Protein AF-A0A7W1LAB9-F1 (afdb_monomer_lite)

Sequence (83 aa):
MNTVSIDLPETVFAALGKTPKDLGREILIAAVVKWFELGKISQGKAAEILELSRAEFLEVLSLYRVSAWQYTKEELDEELSFE

Radius of gyration: 16.35 Å; chains: 1; bounding box: 47×25×39 Å

pLDDT: mean 91.99, std 7.91, range [52.22, 98.31]

Foldseek 3Di:
DDDDDDDDDPVVCVVVVDDPVRVVLVVLLVVLLVCCLVVVDPLVVSCVSNVHDSVVSVVSCVVVVGDNDNDDPVNVVVVVVVD

Secondary structure (DSSP, 8-state):
---------HHHHHHHT--HHHHHHHHHHHHHHHHHHTTSS-HHHHHHHTT--HHHHHHHHHHTT--SS---HHHHHHHHTT-

Structure (mmCIF, N/CA/C/O backbone):
data_AF-A0A7W1LAB9-F1
#
_entry.id   AF-A0A7W1LAB9-F1
#
loop_
_atom_site.group_PDB
_atom_site.id
_atom_site.type_symbol
_atom_site.label_atom_id
_atom_site.label_alt_id
_atom_site.label_comp_id
_atom_site.label_asym_id
_atom_site.label_entity_id
_atom_site.label_seq_id
_atom_site.pdbx_PDB_ins_code
_atom_site.Cartn_x
_atom_site.Cartn_y
_atom_site.Cartn_z
_atom_site.occupancy
_atom_site.B_iso_or_equiv
_atom_site.auth_seq_id
_atom_site.auth_comp_id
_atom_site.auth_asym_id
_atom_site.auth_atom_id
_atom_site.pdbx_PDB_model_num
ATOM 1 N N . MET A 1 1 ? 16.048 -7.224 7.973 1.00 75.38 1 MET A N 1
ATOM 2 C CA . MET A 1 1 ? 15.279 -6.956 6.742 1.00 75.38 1 MET A CA 1
ATOM 3 C C . MET A 1 1 ? 15.234 -8.263 5.977 1.00 75.38 1 MET A C 1
ATOM 5 O O . MET A 1 1 ? 16.290 -8.863 5.817 1.00 75.38 1 MET A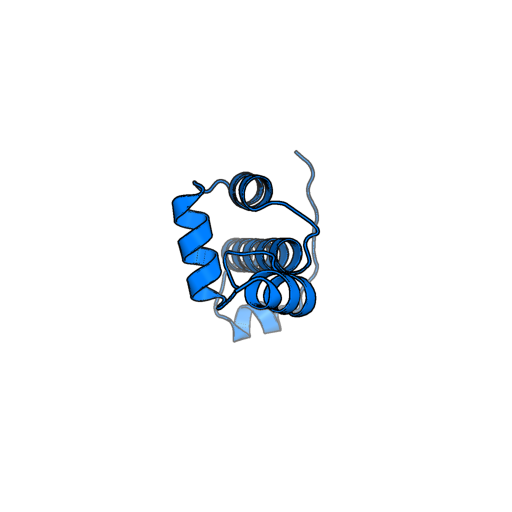 O 1
ATOM 9 N N . ASN A 1 2 ? 14.048 -8.738 5.608 1.00 91.19 2 ASN A N 1
ATOM 10 C CA . ASN A 1 2 ? 13.885 -10.011 4.904 1.00 91.19 2 ASN A CA 1
ATOM 11 C C . ASN A 1 2 ? 13.411 -9.717 3.481 1.00 91.19 2 ASN A C 1
ATOM 13 O O . ASN A 1 2 ? 12.589 -8.821 3.295 1.00 91.19 2 ASN A O 1
ATOM 17 N N . THR A 1 3 ? 13.913 -10.470 2.504 1.00 91.38 3 THR A N 1
ATOM 18 C CA . THR A 1 3 ? 13.582 -10.276 1.087 1.00 91.38 3 THR A CA 1
ATOM 19 C C . THR A 1 3 ? 12.717 -11.426 0.593 1.00 91.38 3 THR A C 1
ATOM 21 O O . THR A 1 3 ? 13.047 -12.590 0.812 1.00 91.38 3 THR A O 1
ATOM 24 N N . VAL A 1 4 ? 11.626 -11.087 -0.093 1.00 92.69 4 VAL A N 1
ATOM 25 C CA . VAL A 1 4 ? 10.793 -12.026 -0.851 1.00 92.69 4 VAL A CA 1
ATOM 26 C C . VAL A 1 4 ? 10.958 -11.689 -2.331 1.00 92.69 4 VAL A C 1
ATOM 28 O O . VAL A 1 4 ? 10.747 -10.541 -2.717 1.00 92.69 4 VAL A O 1
ATOM 31 N N . SER A 1 5 ? 11.338 -12.677 -3.141 1.00 93.19 5 SER A N 1
ATOM 32 C CA . SER A 1 5 ? 11.494 -12.536 -4.594 1.00 93.19 5 SER A CA 1
ATOM 33 C C . SER A 1 5 ? 10.345 -13.232 -5.317 1.00 93.19 5 SER A C 1
ATOM 35 O O . SER A 1 5 ? 9.915 -14.306 -4.902 1.00 93.19 5 SER A O 1
ATOM 37 N N . ILE A 1 6 ? 9.853 -12.616 -6.391 1.00 90.88 6 ILE A N 1
ATOM 38 C CA . ILE A 1 6 ? 8.772 -13.142 -7.228 1.00 90.88 6 ILE A CA 1
ATOM 39 C C . ILE A 1 6 ? 9.257 -13.113 -8.674 1.00 90.88 6 ILE A C 1
ATOM 41 O O . ILE A 1 6 ? 9.643 -12.053 -9.168 1.00 90.88 6 ILE A O 1
ATOM 45 N N . ASP A 1 7 ? 9.198 -14.259 -9.347 1.00 93.44 7 ASP A N 1
ATOM 46 C CA . ASP A 1 7 ? 9.484 -14.349 -10.775 1.00 93.44 7 ASP A CA 1
ATOM 47 C C . ASP A 1 7 ? 8.228 -13.994 -11.573 1.00 93.44 7 ASP A C 1
ATOM 49 O O . ASP A 1 7 ? 7.155 -14.568 -11.374 1.00 93.44 7 ASP A O 1
ATOM 53 N N . LEU A 1 8 ? 8.360 -13.030 -12.483 1.00 92.38 8 LEU A N 1
ATOM 54 C CA . LEU A 1 8 ? 7.291 -12.588 -13.372 1.00 92.38 8 LEU A CA 1
ATOM 55 C C . LEU A 1 8 ? 7.740 -12.726 -14.830 1.00 92.38 8 LEU A C 1
ATOM 57 O O . LEU A 1 8 ? 8.909 -12.470 -15.128 1.00 92.38 8 LEU A O 1
ATOM 61 N N . PRO A 1 9 ? 6.833 -13.077 -15.759 1.00 94.00 9 PRO A N 1
ATOM 62 C CA . PRO A 1 9 ? 7.149 -13.082 -17.182 1.00 94.00 9 PRO A CA 1
ATOM 63 C C . PRO A 1 9 ? 7.617 -11.702 -17.662 1.00 94.00 9 PRO A C 1
ATOM 65 O O . PRO A 1 9 ? 7.011 -10.689 -17.306 1.00 94.00 9 PRO A O 1
ATOM 68 N N . GLU A 1 10 ? 8.622 -11.652 -18.547 1.00 88.88 10 GLU A N 1
ATOM 69 C CA . GLU A 1 10 ? 9.089 -10.387 -19.148 1.00 88.88 10 GLU A CA 1
ATOM 70 C C . GLU A 1 10 ? 7.952 -9.592 -19.809 1.00 88.88 10 GLU A C 1
ATOM 72 O O . GLU A 1 10 ? 7.924 -8.360 -19.774 1.00 88.88 10 GLU A O 1
ATOM 77 N N . THR A 1 11 ? 6.959 -10.302 -20.349 1.00 93.50 11 THR A N 1
ATOM 78 C CA . THR A 1 11 ? 5.775 -9.718 -20.982 1.00 93.50 11 THR A CA 1
ATOM 79 C C . THR A 1 11 ? 4.974 -8.818 -20.043 1.00 93.50 11 THR A C 1
ATOM 81 O O . THR A 1 11 ? 4.313 -7.903 -20.521 1.00 93.50 11 THR A O 1
ATOM 84 N N . VAL A 1 12 ? 5.031 -9.032 -18.724 1.00 93.50 12 VAL A N 1
ATOM 85 C CA . VAL A 1 12 ? 4.355 -8.169 -17.742 1.00 93.50 12 VAL A CA 1
ATOM 86 C C . VAL A 1 12 ? 5.008 -6.788 -17.702 1.00 93.50 12 VAL A C 1
ATOM 88 O O . VAL A 1 12 ? 4.310 -5.777 -17.751 1.00 93.50 12 VAL A O 1
ATOM 91 N N . PHE A 1 13 ? 6.341 -6.729 -17.681 1.00 89.94 13 PHE A N 1
ATOM 92 C CA . PHE A 1 13 ? 7.079 -5.463 -17.692 1.00 89.94 13 PHE A CA 1
ATOM 93 C C . PHE A 1 13 ? 6.875 -4.715 -19.009 1.00 89.94 13 PHE A C 1
ATOM 95 O O . PHE A 1 13 ? 6.673 -3.503 -18.997 1.00 89.94 13 PHE A O 1
ATOM 102 N N . ALA A 1 14 ? 6.848 -5.442 -20.132 1.00 90.12 14 ALA A N 1
ATOM 103 C CA . ALA A 1 14 ? 6.551 -4.869 -21.441 1.00 90.12 14 ALA A CA 1
ATOM 104 C C . ALA A 1 14 ? 5.119 -4.312 -21.522 1.00 90.12 14 ALA A C 1
ATOM 106 O O . ALA A 1 14 ? 4.921 -3.209 -22.023 1.00 90.12 14 ALA A O 1
ATOM 107 N N . ALA A 1 15 ? 4.128 -5.045 -21.002 1.00 94.00 15 ALA A N 1
ATOM 108 C CA . ALA A 1 15 ? 2.727 -4.629 -21.026 1.00 94.00 15 ALA A CA 1
ATOM 109 C C . ALA A 1 15 ? 2.445 -3.421 -20.120 1.00 94.00 15 ALA A C 1
ATOM 111 O O . ALA A 1 15 ? 1.626 -2.574 -20.468 1.00 94.00 15 ALA A O 1
ATOM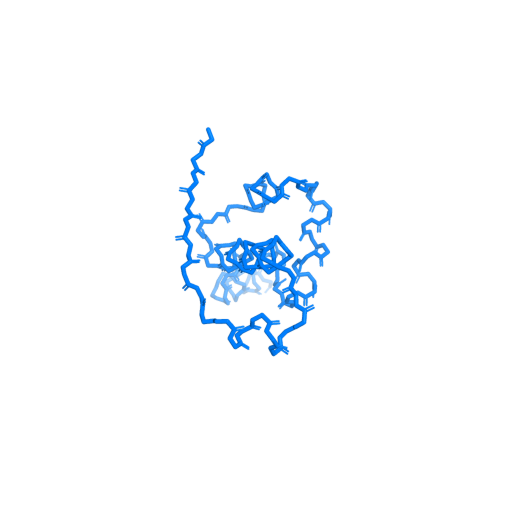 112 N N . LEU A 1 16 ? 3.109 -3.339 -18.964 1.00 93.94 16 LEU A N 1
ATOM 113 C CA . LEU A 1 16 ? 2.895 -2.268 -17.988 1.00 93.94 16 LEU A CA 1
ATOM 114 C C . LEU A 1 16 ? 3.843 -1.076 -18.174 1.00 93.94 16 LEU A C 1
ATOM 116 O O . LEU A 1 16 ? 3.597 -0.018 -17.600 1.00 93.94 16 LEU A O 1
ATOM 120 N N . GLY A 1 17 ? 4.922 -1.231 -18.947 1.00 93.50 17 GLY A N 1
ATOM 121 C CA . GLY A 1 17 ? 5.926 -0.186 -19.156 1.00 93.50 17 GLY A CA 1
ATOM 122 C C . GLY A 1 17 ? 6.648 0.225 -17.868 1.00 93.50 17 GLY A C 1
ATOM 123 O O . GLY A 1 17 ? 7.021 1.387 -17.723 1.00 93.50 17 GLY A O 1
ATOM 124 N N . LYS A 1 18 ? 6.807 -0.701 -16.912 1.00 92.00 18 LYS A N 1
ATOM 125 C CA . LYS A 1 18 ? 7.374 -0.431 -15.580 1.00 92.00 18 LYS A CA 1
ATOM 126 C C . LYS A 1 18 ? 8.701 -1.140 -15.367 1.00 92.00 18 LYS A C 1
ATOM 128 O O . LYS A 1 18 ? 8.909 -2.256 -15.838 1.00 92.00 18 LYS A O 1
ATOM 133 N N . THR A 1 19 ? 9.585 -0.506 -14.600 1.00 92.94 19 THR A N 1
ATOM 134 C CA . THR A 1 19 ? 10.814 -1.158 -14.138 1.00 92.94 19 THR A CA 1
ATOM 135 C C . THR A 1 19 ? 10.496 -2.204 -13.059 1.00 92.94 19 THR A C 1
ATOM 137 O O . THR A 1 19 ? 9.457 -2.105 -12.397 1.00 92.94 19 THR A O 1
ATOM 140 N N . PRO A 1 20 ? 11.394 -3.175 -12.799 1.00 91.44 20 PRO A N 1
ATOM 141 C CA . PRO A 1 20 ? 11.226 -4.121 -11.695 1.00 91.44 20 PRO A CA 1
ATOM 142 C C . PRO A 1 20 ? 10.999 -3.463 -10.333 1.00 91.44 20 PRO A C 1
ATOM 144 O O . PRO A 1 20 ? 10.204 -3.954 -9.533 1.00 91.44 20 PRO A O 1
ATOM 147 N N . LYS A 1 21 ? 11.650 -2.322 -10.082 1.00 92.25 21 LYS A N 1
ATOM 148 C CA . LYS A 1 21 ? 11.489 -1.568 -8.838 1.00 92.25 21 LYS A CA 1
ATOM 149 C C . LYS A 1 21 ? 10.088 -0.964 -8.724 1.00 92.25 21 LYS A C 1
ATOM 151 O O . LYS A 1 21 ? 9.458 -1.098 -7.676 1.00 92.25 21 LYS A O 1
ATOM 156 N N . ASP A 1 22 ? 9.603 -0.330 -9.790 1.00 93.94 22 ASP A N 1
ATOM 157 C CA . ASP A 1 22 ? 8.291 0.326 -9.791 1.00 93.94 22 ASP A CA 1
ATOM 158 C C . ASP A 1 22 ? 7.165 -0.701 -9.672 1.00 93.94 22 ASP A C 1
ATOM 160 O O . ASP A 1 22 ? 6.251 -0.530 -8.864 1.00 93.94 22 ASP A O 1
ATOM 164 N N . LEU A 1 23 ? 7.269 -1.806 -10.420 1.00 94.38 23 LEU A N 1
ATOM 165 C CA . LEU A 1 23 ? 6.291 -2.886 -10.358 1.00 94.38 23 LEU A CA 1
ATOM 166 C C . LEU A 1 23 ? 6.306 -3.579 -8.990 1.00 94.38 23 LEU A C 1
ATOM 168 O O . LEU A 1 23 ? 5.250 -3.829 -8.419 1.00 94.38 23 LEU A O 1
ATOM 172 N N . GLY A 1 24 ? 7.488 -3.840 -8.424 1.00 95.00 24 GLY A N 1
ATOM 173 C CA . GLY A 1 24 ? 7.609 -4.418 -7.085 1.00 95.00 24 GLY A CA 1
ATOM 174 C C . GLY A 1 24 ? 6.966 -3.537 -6.010 1.00 95.00 24 GLY A C 1
ATOM 175 O O . GLY A 1 24 ? 6.258 -4.041 -5.136 1.00 95.00 24 GLY A O 1
ATOM 176 N N . ARG A 1 25 ? 7.145 -2.213 -6.101 1.00 95.56 25 ARG A N 1
ATOM 177 C CA . ARG A 1 25 ? 6.496 -1.262 -5.189 1.00 95.56 25 ARG A CA 1
ATOM 178 C C . ARG A 1 25 ? 4.975 -1.265 -5.346 1.00 95.56 25 ARG A C 1
ATOM 180 O O . ARG A 1 25 ? 4.273 -1.267 -4.340 1.00 95.56 25 ARG A O 1
ATOM 187 N N . GLU A 1 26 ? 4.468 -1.288 -6.573 1.00 95.69 26 GLU A N 1
ATOM 188 C CA . GLU A 1 26 ? 3.029 -1.349 -6.847 1.00 95.69 26 GLU A CA 1
ATOM 189 C C . GLU A 1 26 ? 2.392 -2.648 -6.339 1.00 95.69 26 GLU A C 1
ATOM 191 O O . GLU A 1 26 ? 1.355 -2.601 -5.680 1.00 95.69 26 GLU A O 1
ATOM 196 N N . ILE A 1 27 ? 3.045 -3.793 -6.563 1.00 95.88 27 ILE A N 1
ATOM 197 C CA . ILE A 1 27 ? 2.605 -5.095 -6.042 1.00 95.88 27 ILE A CA 1
ATOM 198 C C . ILE A 1 27 ? 2.539 -5.067 -4.514 1.00 95.88 27 ILE A C 1
ATOM 200 O O . ILE A 1 27 ? 1.557 -5.532 -3.934 1.00 95.88 27 ILE A O 1
ATOM 204 N N . LEU A 1 28 ? 3.554 -4.502 -3.851 1.00 97.00 28 LEU A N 1
ATOM 205 C CA . LEU A 1 28 ? 3.560 -4.376 -2.395 1.00 97.00 28 LEU A CA 1
ATOM 206 C C . LEU A 1 28 ? 2.387 -3.521 -1.899 1.00 97.00 28 LEU A C 1
ATOM 208 O O . LEU A 1 28 ? 1.709 -3.918 -0.954 1.00 97.00 28 LEU A O 1
ATOM 212 N N . ILE A 1 29 ? 2.117 -2.381 -2.544 1.00 98.25 29 ILE A N 1
ATOM 213 C CA . ILE A 1 29 ? 0.976 -1.522 -2.196 1.00 98.25 29 ILE A CA 1
ATOM 214 C C . ILE A 1 29 ? -0.335 -2.299 -2.346 1.00 98.25 29 ILE A C 1
ATOM 216 O O . ILE A 1 29 ? -1.119 -2.343 -1.400 1.00 98.25 29 ILE A O 1
ATOM 220 N N . ALA A 1 30 ? -0.546 -2.966 -3.482 1.00 97.88 30 ALA A N 1
ATOM 221 C CA . ALA A 1 30 ? -1.756 -3.746 -3.729 1.00 97.88 30 ALA A CA 1
ATOM 222 C C . ALA A 1 30 ? -1.951 -4.865 -2.688 1.00 97.88 30 ALA A C 1
ATOM 224 O O . ALA A 1 30 ? -3.056 -5.059 -2.178 1.00 97.88 30 ALA A O 1
ATOM 225 N N . ALA A 1 31 ? -0.876 -5.571 -2.321 1.00 98.06 31 ALA A N 1
ATOM 226 C CA . ALA A 1 31 ? -0.917 -6.613 -1.299 1.00 98.06 31 ALA A CA 1
ATOM 227 C C . ALA A 1 31 ? -1.274 -6.048 0.085 1.00 98.06 31 ALA A C 1
ATOM 229 O O . ALA A 1 31 ? -2.159 -6.581 0.754 1.00 98.06 31 ALA A O 1
ATOM 230 N N . VAL A 1 32 ? -0.640 -4.945 0.493 1.00 98.31 32 VAL A N 1
ATOM 231 C CA . VAL A 1 32 ? -0.898 -4.289 1.784 1.00 98.31 32 VAL A CA 1
ATOM 232 C C . VAL A 1 32 ? -2.329 -3.768 1.870 1.00 98.31 32 VAL A C 1
ATOM 234 O O . VAL A 1 32 ? -2.997 -4.003 2.877 1.00 98.31 32 VAL A O 1
ATOM 237 N N . VAL A 1 33 ? -2.828 -3.126 0.810 1.00 98.25 33 VAL A N 1
ATOM 238 C CA . VAL A 1 33 ? -4.228 -2.690 0.726 1.00 98.25 33 VAL A CA 1
ATOM 239 C C . VAL A 1 33 ? -5.161 -3.884 0.892 1.00 98.25 33 VAL A C 1
ATOM 241 O O . VAL A 1 33 ? -6.089 -3.820 1.696 1.00 98.25 33 VAL A O 1
ATOM 244 N N . LYS A 1 34 ? -4.888 -5.004 0.211 1.00 97.88 34 LYS A N 1
ATOM 245 C CA . LYS A 1 34 ? -5.738 -6.192 0.317 1.00 97.88 34 LYS A CA 1
ATOM 246 C C . LYS A 1 34 ? -5.695 -6.821 1.707 1.00 97.88 34 LYS A C 1
ATOM 248 O O . LYS A 1 34 ? -6.714 -7.281 2.208 1.00 97.88 34 LYS A O 1
ATOM 253 N N . TRP A 1 35 ? -4.535 -6.852 2.356 1.00 97.81 35 TRP A N 1
ATOM 254 C CA . TRP A 1 35 ? -4.427 -7.358 3.724 1.00 97.81 35 TRP A CA 1
ATOM 255 C C . TRP A 1 35 ? -5.165 -6.476 4.725 1.00 97.81 35 TRP A C 1
ATOM 257 O O . TRP A 1 35 ? -5.783 -7.012 5.643 1.00 97.81 35 TRP A O 1
ATOM 267 N N . PHE A 1 36 ? -5.122 -5.156 4.542 1.00 97.19 36 PHE A N 1
ATOM 268 C CA . PHE A 1 36 ? -5.924 -4.231 5.329 1.00 97.19 36 PHE A CA 1
ATOM 269 C C . PHE A 1 36 ? -7.420 -4.466 5.086 1.00 97.19 36 PHE A C 1
ATOM 271 O O . PHE A 1 36 ? -8.153 -4.692 6.038 1.00 97.19 36 PHE A O 1
ATOM 278 N N . GLU A 1 37 ? -7.873 -4.514 3.833 1.00 95.50 37 GLU A N 1
ATOM 279 C CA . GLU A 1 37 ? -9.283 -4.766 3.496 1.00 95.50 37 GLU A CA 1
ATOM 280 C C . GLU A 1 37 ? -9.803 -6.080 4.109 1.00 95.50 37 GLU A C 1
ATOM 282 O O . GLU A 1 37 ? -10.925 -6.147 4.593 1.00 95.50 37 GLU A O 1
ATOM 287 N N . LEU A 1 38 ? -8.965 -7.120 4.148 1.00 94.56 38 LEU A N 1
ATOM 288 C CA . LEU A 1 38 ? -9.294 -8.422 4.737 1.00 94.56 38 LEU A CA 1
ATOM 289 C C . LEU A 1 38 ? -9.161 -8.478 6.272 1.00 94.56 38 LEU A C 1
ATOM 291 O O . LEU A 1 38 ? -9.203 -9.571 6.836 1.00 94.56 38 LEU A O 1
ATOM 295 N N . GLY A 1 39 ? -8.900 -7.358 6.951 1.00 93.75 39 GLY A N 1
ATOM 296 C CA . GLY A 1 39 ? -8.723 -7.327 8.408 1.00 93.75 39 GLY A CA 1
ATOM 297 C C . GLY A 1 39 ? -7.446 -8.009 8.919 1.00 93.75 39 GLY A C 1
ATOM 298 O O . GLY A 1 39 ? -7.276 -8.183 10.122 1.00 93.75 39 GLY A O 1
ATOM 299 N N . LYS A 1 40 ? -6.522 -8.414 8.035 1.00 96.62 40 LYS A N 1
ATOM 300 C CA . LYS A 1 40 ? -5.295 -9.145 8.413 1.00 96.62 40 LYS A CA 1
ATOM 301 C C . LYS A 1 40 ? -4.249 -8.248 9.064 1.00 96.62 40 LYS A C 1
ATOM 303 O O . LYS A 1 40 ? -3.409 -8.734 9.818 1.00 96.62 40 LYS A O 1
ATOM 308 N N . ILE A 1 41 ? -4.272 -6.961 8.736 1.00 96.50 41 ILE A N 1
ATOM 309 C CA . ILE A 1 41 ? -3.404 -5.943 9.324 1.00 96.50 41 ILE A CA 1
ATOM 310 C C . ILE A 1 41 ? -4.218 -4.692 9.644 1.00 96.50 41 ILE A C 1
ATOM 312 O O . ILE A 1 41 ? -5.201 -4.380 8.972 1.00 96.50 41 ILE A O 1
ATOM 316 N N . SER A 1 42 ? -3.786 -3.956 10.666 1.00 95.75 42 SER A N 1
ATOM 317 C CA . SER A 1 42 ? -4.364 -2.656 11.002 1.00 95.75 42 SER A CA 1
ATOM 318 C C . SER A 1 42 ? -3.883 -1.567 10.041 1.00 95.75 42 SER A C 1
ATOM 320 O O . SER A 1 42 ? -2.820 -1.688 9.427 1.00 95.75 42 SER A O 1
ATOM 322 N N . GLN A 1 43 ? -4.613 -0.451 9.979 1.00 96.12 43 GLN A N 1
ATOM 323 C CA . GLN A 1 43 ? -4.218 0.727 9.198 1.00 96.12 43 GLN A CA 1
ATOM 324 C C . GLN A 1 43 ? -2.805 1.222 9.558 1.00 96.12 43 GLN A C 1
ATOM 326 O O . GLN A 1 43 ? -2.004 1.544 8.685 1.00 96.12 43 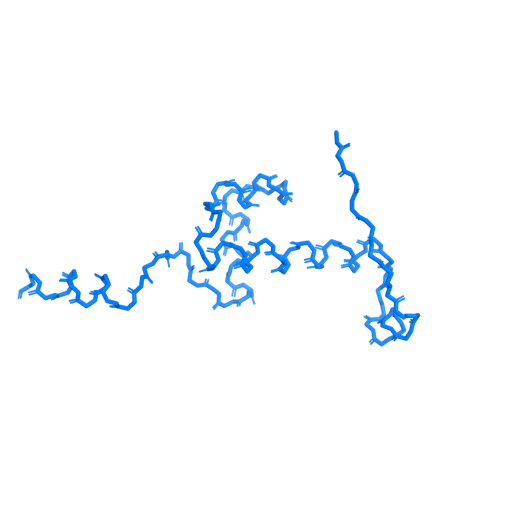GLN A O 1
ATOM 331 N N . GLY A 1 44 ? -2.473 1.250 10.856 1.00 96.44 44 GLY A N 1
ATOM 332 C CA . GLY A 1 44 ? -1.148 1.664 11.324 1.00 96.44 44 GLY A CA 1
ATOM 333 C C . GLY A 1 44 ? -0.035 0.731 10.845 1.00 96.44 44 GLY A C 1
ATOM 334 O O . GLY A 1 44 ? 1.011 1.209 10.417 1.00 96.44 44 GLY A O 1
ATOM 335 N N . LYS A 1 45 ? -0.275 -0.588 10.859 1.00 97.88 45 LYS A N 1
ATOM 336 C CA . LYS A 1 45 ? 0.688 -1.571 10.348 1.00 97.88 45 LYS A CA 1
ATOM 337 C C . LYS A 1 45 ? 0.838 -1.472 8.828 1.00 97.88 45 LYS A C 1
ATOM 339 O O . LYS A 1 45 ? 1.945 -1.604 8.324 1.00 97.88 45 LYS A O 1
ATOM 344 N N . ALA A 1 46 ? -0.247 -1.215 8.104 1.00 97.94 46 ALA A N 1
ATOM 345 C CA . ALA A 1 46 ? -0.207 -1.012 6.661 1.00 97.94 46 ALA A CA 1
ATOM 346 C C . ALA A 1 46 ? 0.632 0.218 6.269 1.00 97.94 46 ALA A C 1
ATOM 348 O O . ALA A 1 46 ? 1.500 0.116 5.403 1.00 97.94 46 ALA A O 1
ATOM 349 N N . ALA A 1 47 ? 0.437 1.343 6.965 1.00 98.12 47 ALA A N 1
ATOM 350 C CA . ALA A 1 47 ? 1.240 2.551 6.783 1.00 98.12 47 ALA A CA 1
ATOM 351 C C . ALA A 1 47 ? 2.731 2.300 7.086 1.00 98.12 47 ALA A C 1
ATOM 353 O O . ALA A 1 47 ? 3.587 2.664 6.287 1.00 98.12 47 ALA A O 1
ATOM 354 N N . GLU A 1 48 ? 3.038 1.588 8.177 1.00 98.06 48 GLU A N 1
ATOM 355 C CA . GLU A 1 48 ? 4.407 1.188 8.536 1.00 98.06 48 GLU A CA 1
ATOM 356 C C . GLU A 1 4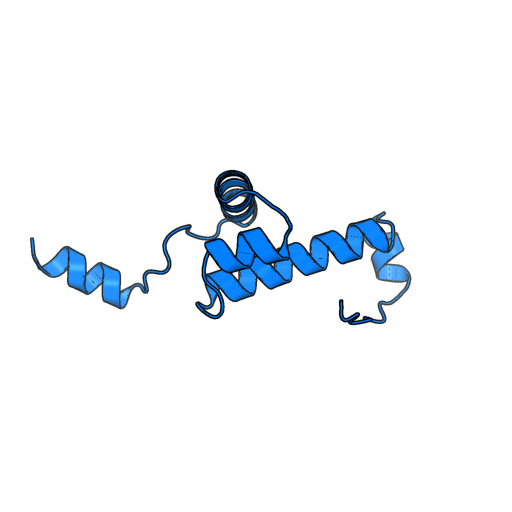8 ? 5.076 0.332 7.447 1.00 98.06 48 GLU A C 1
ATOM 358 O O . GLU A 1 48 ? 6.197 0.635 7.050 1.00 98.06 48 GLU A O 1
ATOM 363 N N . ILE A 1 49 ? 4.396 -0.702 6.926 1.00 97.38 49 ILE A N 1
ATOM 364 C CA . ILE A 1 49 ? 4.944 -1.581 5.870 1.00 97.38 49 ILE A CA 1
ATOM 365 C C . ILE A 1 49 ? 5.267 -0.785 4.603 1.00 97.38 49 ILE A C 1
ATOM 367 O O . ILE A 1 49 ? 6.243 -1.076 3.912 1.00 97.38 49 ILE A O 1
ATOM 371 N N . LEU A 1 50 ? 4.429 0.197 4.273 1.00 97.62 50 LEU A N 1
ATOM 372 C CA . LEU A 1 50 ? 4.622 1.025 3.091 1.00 97.62 50 LEU A CA 1
ATOM 373 C C . LEU A 1 50 ? 5.564 2.205 3.330 1.00 97.62 50 LEU A C 1
ATOM 375 O O . LEU A 1 50 ? 5.832 2.909 2.361 1.00 97.62 50 LEU A O 1
ATOM 379 N N . GLU A 1 51 ? 6.082 2.393 4.545 1.00 97.50 51 GLU A N 1
ATOM 380 C CA . GLU A 1 51 ? 6.877 3.565 4.932 1.00 97.50 51 GLU A CA 1
ATOM 381 C C . GLU A 1 51 ? 6.132 4.883 4.647 1.00 97.50 51 GLU A C 1
ATOM 383 O O . GLU A 1 51 ? 6.702 5.859 4.168 1.00 97.50 51 GLU A O 1
ATOM 388 N N . LEU A 1 52 ? 4.825 4.887 4.918 1.00 98.06 52 LEU A N 1
ATOM 389 C CA . LEU A 1 52 ? 3.926 6.025 4.750 1.00 98.06 52 LEU A CA 1
ATOM 390 C C . LEU A 1 52 ? 3.447 6.534 6.110 1.00 98.06 52 LEU A C 1
ATOM 392 O O . LEU A 1 52 ? 3.351 5.796 7.094 1.00 98.06 52 LEU A O 1
ATOM 396 N N . SER A 1 53 ? 3.054 7.800 6.156 1.00 98.12 53 SER A N 1
ATOM 397 C CA . SER A 1 53 ? 2.196 8.306 7.219 1.00 98.12 53 SER A CA 1
ATOM 398 C C . SER A 1 53 ? 0.794 7.687 7.135 1.00 98.12 53 SER A C 1
ATOM 400 O O . SER A 1 53 ? 0.354 7.172 6.104 1.00 98.12 53 SER A O 1
ATOM 402 N N . ARG A 1 54 ? 0.034 7.771 8.235 1.00 94.69 54 ARG A N 1
ATOM 403 C CA . ARG A 1 54 ? -1.374 7.335 8.245 1.00 94.69 54 ARG A CA 1
ATOM 404 C C . ARG A 1 54 ? -2.239 8.114 7.250 1.00 94.69 54 ARG A C 1
ATOM 406 O O . ARG A 1 54 ? -3.153 7.532 6.679 1.00 94.69 54 ARG A O 1
ATOM 413 N N . ALA A 1 55 ? -1.952 9.403 7.052 1.00 96.75 55 ALA A N 1
ATOM 414 C CA . ALA A 1 55 ? -2.678 10.250 6.110 1.00 96.75 55 ALA A CA 1
ATOM 415 C C . ALA A 1 55 ? -2.422 9.816 4.659 1.00 96.75 55 ALA A C 1
ATOM 417 O O . ALA A 1 55 ? -3.370 9.586 3.918 1.00 96.75 55 ALA A O 1
ATOM 418 N N . GLU A 1 56 ? -1.163 9.581 4.286 1.00 98.19 56 GLU A N 1
ATOM 419 C CA . GLU A 1 56 ? -0.815 9.065 2.953 1.00 98.19 56 GLU A CA 1
ATOM 420 C C . GLU A 1 56 ? -1.428 7.680 2.705 1.00 98.19 56 GLU A C 1
ATOM 422 O O . GLU A 1 56 ? -1.879 7.379 1.603 1.00 98.19 56 GLU A O 1
ATOM 427 N N . PHE A 1 57 ? -1.514 6.827 3.731 1.00 98.00 57 PHE A N 1
ATOM 428 C CA . PHE A 1 57 ? -2.184 5.540 3.565 1.00 98.00 57 PHE A CA 1
ATOM 429 C C . PHE A 1 57 ? -3.700 5.679 3.331 1.00 98.00 57 PHE A C 1
ATOM 431 O O . PHE A 1 57 ? -4.264 4.902 2.564 1.00 98.00 57 PHE A O 1
ATOM 438 N N . LEU A 1 58 ? -4.369 6.682 3.913 1.00 96.56 58 LEU A N 1
ATOM 439 C CA . LEU A 1 58 ? -5.773 6.979 3.591 1.00 96.56 58 LEU A CA 1
ATOM 440 C C . LEU A 1 58 ? -5.952 7.386 2.120 1.00 96.56 58 LEU A C 1
ATOM 442 O O . LEU A 1 58 ? -6.924 6.975 1.485 1.00 96.56 58 LEU A O 1
ATOM 446 N N . GLU A 1 59 ? -5.004 8.137 1.558 1.00 97.88 59 GLU A N 1
ATOM 447 C CA . GLU A 1 59 ? -5.003 8.478 0.129 1.00 97.88 59 GLU A CA 1
ATOM 448 C C . GLU A 1 59 ? -4.842 7.226 -0.742 1.00 97.88 59 GLU A C 1
ATOM 450 O O . GLU A 1 59 ? -5.565 7.057 -1.726 1.00 97.88 59 GLU A O 1
ATOM 455 N N . VAL A 1 60 ? -3.967 6.296 -0.343 1.00 98.00 60 VAL A N 1
ATOM 456 C CA . VAL A 1 60 ? -3.828 4.990 -1.007 1.00 98.00 60 VAL A CA 1
ATOM 457 C C . VAL A 1 60 ? -5.148 4.215 -0.977 1.00 98.00 60 VAL A C 1
ATOM 459 O O . VAL A 1 60 ? -5.580 3.720 -2.016 1.00 98.00 60 VAL A O 1
ATOM 462 N N . LEU A 1 61 ? -5.828 4.132 0.170 1.00 97.19 61 LEU A N 1
ATOM 463 C CA . LEU A 1 61 ? -7.126 3.449 0.259 1.00 97.19 61 LEU A CA 1
ATOM 464 C C . LEU A 1 61 ? -8.172 4.077 -0.672 1.00 97.19 61 LEU A C 1
ATOM 466 O O . LEU A 1 61 ? -8.903 3.349 -1.345 1.00 97.19 61 LEU A O 1
ATOM 470 N N . SER A 1 62 ? -8.185 5.408 -0.784 1.00 95.94 62 SER A N 1
ATOM 471 C CA . SER A 1 62 ? -9.055 6.137 -1.715 1.00 95.94 62 SER A CA 1
ATOM 472 C C . SER A 1 62 ? -8.788 5.759 -3.179 1.00 95.94 62 SER A C 1
ATOM 474 O O . SER A 1 62 ? -9.722 5.428 -3.913 1.00 95.94 62 SER A O 1
ATOM 476 N N . LEU A 1 63 ? -7.515 5.707 -3.597 1.00 96.75 63 LEU A N 1
ATOM 477 C CA . LEU A 1 63 ? -7.125 5.302 -4.957 1.00 96.75 63 LEU A CA 1
ATOM 478 C C . LEU A 1 63 ? -7.572 3.873 -5.293 1.00 96.75 63 LEU A C 1
ATOM 480 O O . LEU A 1 63 ? -7.997 3.602 -6.416 1.00 96.75 63 LEU A O 1
ATOM 484 N N . TYR A 1 64 ? -7.512 2.974 -4.310 1.00 96.94 64 TYR A N 1
ATOM 485 C CA . TYR A 1 64 ? -7.938 1.581 -4.446 1.00 96.94 64 TYR A CA 1
ATOM 486 C C . TYR A 1 64 ? -9.438 1.369 -4.189 1.00 96.94 64 TYR A C 1
ATOM 488 O O . TYR A 1 64 ? -9.919 0.246 -4.327 1.00 96.94 64 TYR A O 1
ATOM 496 N N . ARG A 1 65 ? -10.188 2.431 -3.857 1.00 95.62 65 ARG A N 1
ATOM 497 C CA . ARG A 1 65 ? -11.620 2.390 -3.512 1.00 95.62 65 ARG A CA 1
ATOM 498 C C . ARG A 1 65 ? -11.938 1.420 -2.369 1.00 95.62 65 ARG A C 1
ATOM 500 O O . ARG A 1 65 ? -12.978 0.765 -2.376 1.00 95.62 65 ARG A O 1
ATOM 507 N N . VAL A 1 66 ? -11.045 1.347 -1.387 1.00 95.00 66 VAL A N 1
ATOM 508 C CA . VAL A 1 66 ? -11.219 0.552 -0.170 1.00 95.00 66 VAL A CA 1
ATOM 509 C C . VAL A 1 66 ? -11.671 1.469 0.961 1.00 95.00 66 VAL A C 1
ATOM 511 O O . VAL A 1 66 ? -11.110 2.545 1.165 1.00 95.00 66 VAL A O 1
ATOM 514 N N . SER A 1 67 ? -12.696 1.041 1.700 1.00 91.75 67 SER A N 1
ATOM 515 C CA . SER A 1 67 ? -13.173 1.747 2.891 1.00 91.75 67 SER A CA 1
ATOM 516 C C . SER A 1 67 ? -12.048 1.894 3.917 1.00 91.75 67 SER A C 1
ATOM 518 O O . SER A 1 67 ? -11.367 0.923 4.238 1.00 91.75 67 SER A O 1
ATOM 520 N N . ALA A 1 68 ? -11.879 3.094 4.478 1.00 89.88 68 ALA A N 1
ATOM 521 C CA . ALA A 1 68 ? -10.964 3.316 5.599 1.00 89.88 68 ALA A CA 1
ATOM 522 C C . ALA A 1 68 ? -11.453 2.671 6.905 1.00 89.88 68 ALA A C 1
ATOM 524 O O . ALA A 1 68 ? -10.673 2.513 7.845 1.00 89.88 68 ALA A O 1
ATOM 525 N N . TRP A 1 69 ? -12.729 2.291 6.952 1.00 85.44 69 TRP A N 1
ATOM 526 C CA . TRP A 1 69 ? -13.348 1.618 8.078 1.00 85.44 69 TRP A CA 1
ATOM 527 C C . TRP A 1 69 ? -13.470 0.124 7.790 1.00 85.44 69 TRP A C 1
ATOM 529 O O . TRP A 1 69 ? -14.054 -0.272 6.779 1.00 85.44 69 TRP A O 1
ATOM 539 N N . GLN A 1 70 ? -12.937 -0.696 8.693 1.00 76.19 70 GLN A N 1
ATOM 540 C CA . GLN A 1 70 ? -13.034 -2.156 8.652 1.00 76.19 70 GLN A CA 1
ATOM 541 C C . GLN A 1 70 ? -14.329 -2.630 9.330 1.00 76.19 70 GLN A C 1
ATOM 543 O O . GLN A 1 70 ? -14.269 -3.449 10.238 1.00 76.19 70 GLN A O 1
ATOM 548 N N . TYR A 1 71 ? -15.479 -2.089 8.920 1.00 76.00 71 TYR A N 1
ATOM 549 C CA . TYR A 1 71 ? -16.776 -2.624 9.337 1.00 76.00 71 TYR A CA 1
ATOM 550 C C . TYR A 1 71 ? -17.234 -3.681 8.341 1.00 76.00 71 TYR A C 1
ATOM 552 O O . TYR A 1 71 ? -17.183 -3.481 7.123 1.00 76.00 71 TYR A O 1
ATOM 560 N N . THR A 1 72 ? -17.706 -4.801 8.864 1.00 74.81 72 THR A N 1
ATOM 561 C CA . THR A 1 72 ? -18.562 -5.719 8.119 1.00 74.81 72 THR A CA 1
ATOM 562 C C . THR A 1 72 ? -19.942 -5.095 7.932 1.00 74.81 72 THR A C 1
ATOM 564 O O . THR A 1 72 ? -20.335 -4.167 8.643 1.00 74.81 72 THR A O 1
ATOM 567 N N . LYS A 1 73 ? -20.693 -5.591 6.945 1.00 75.69 73 LYS A N 1
ATOM 568 C CA . LYS A 1 73 ? -22.069 -5.135 6.740 1.00 75.69 73 LYS A CA 1
ATOM 569 C C . LYS A 1 73 ? -22.918 -5.439 7.977 1.00 75.69 73 LYS A C 1
ATOM 571 O O . LYS A 1 73 ? -23.733 -4.621 8.367 1.00 75.69 73 LYS A O 1
ATOM 576 N N . GLU A 1 74 ? -22.682 -6.590 8.590 1.00 78.81 74 GLU A N 1
ATOM 577 C CA . GLU A 1 74 ? -23.385 -7.070 9.771 1.00 78.81 74 GLU A CA 1
ATOM 578 C C . GLU A 1 74 ? -23.131 -6.169 10.988 1.00 78.81 74 GLU A C 1
ATOM 580 O O . GLU A 1 74 ? -24.082 -5.804 11.670 1.00 78.81 74 GLU A O 1
ATOM 585 N N . GLU A 1 75 ? -21.881 -5.751 11.220 1.00 82.12 75 GLU A N 1
ATOM 586 C CA . GLU A 1 75 ? -21.545 -4.791 12.285 1.00 82.12 75 GLU A CA 1
ATOM 587 C C . GLU A 1 75 ? -22.202 -3.426 12.048 1.00 82.12 75 GLU A C 1
ATOM 589 O O . GLU A 1 75 ? -22.690 -2.804 12.989 1.00 82.12 75 GLU A O 1
ATOM 594 N N . LEU A 1 76 ? -22.248 -2.972 10.791 1.00 82.00 76 LEU A N 1
ATOM 595 C CA . LEU A 1 76 ? -22.903 -1.714 10.440 1.00 82.00 76 LEU A CA 1
ATOM 596 C C . LEU A 1 76 ? -24.429 -1.797 10.617 1.00 82.00 76 LEU A C 1
ATOM 598 O O . LEU A 1 76 ? -25.036 -0.865 11.137 1.00 82.00 76 LEU A O 1
ATOM 602 N N . ASP A 1 77 ? -25.043 -2.908 10.203 1.00 84.94 77 ASP A N 1
ATOM 603 C CA . ASP A 1 77 ? -26.479 -3.156 10.358 1.00 84.94 77 ASP A CA 1
ATOM 604 C C . ASP A 1 77 ? -26.865 -3.252 11.851 1.00 84.94 77 ASP A C 1
ATOM 606 O O . ASP A 1 77 ? -27.903 -2.718 12.244 1.00 84.94 77 ASP A O 1
ATOM 610 N N . GLU A 1 78 ? -26.029 -3.873 12.698 1.00 86.19 78 GLU A N 1
ATOM 611 C CA . GLU A 1 78 ? -26.210 -3.860 14.157 1.00 86.19 78 GLU A CA 1
ATOM 612 C C . GLU A 1 78 ? -26.135 -2.438 14.721 1.00 86.19 78 GLU A C 1
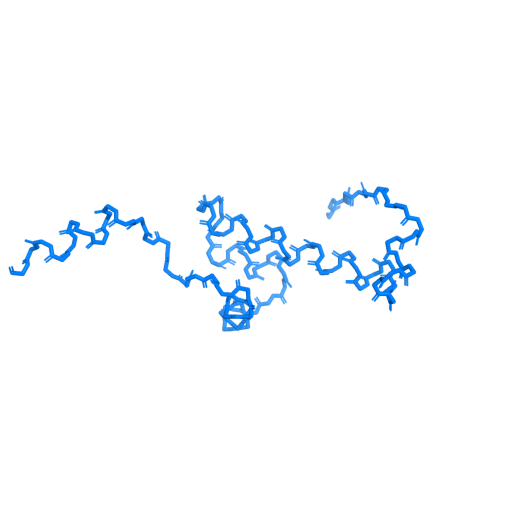ATOM 614 O O . GLU A 1 78 ? -27.051 -2.032 15.434 1.00 86.19 78 GLU A O 1
ATOM 619 N N . GLU A 1 79 ? -25.098 -1.664 14.387 1.00 81.12 79 GLU A N 1
ATOM 620 C CA . GLU A 1 79 ? -24.904 -0.303 14.912 1.00 81.12 79 GLU A CA 1
ATOM 621 C C . GLU A 1 79 ? -26.072 0.631 14.542 1.00 81.12 79 GLU A C 1
ATOM 623 O O . GLU A 1 79 ? -26.553 1.382 15.389 1.00 81.12 79 GLU A O 1
ATOM 628 N N . LEU A 1 80 ? -26.594 0.520 13.313 1.00 86.56 80 LEU A N 1
ATOM 629 C CA . LEU A 1 80 ? -27.754 1.284 12.834 1.00 86.56 80 LEU A CA 1
ATOM 630 C C . LEU A 1 80 ? -29.094 0.829 13.439 1.00 86.56 80 LEU A C 1
ATOM 632 O O . LEU A 1 80 ? -30.064 1.581 13.408 1.00 86.56 80 LEU A O 1
ATOM 636 N N . SER A 1 81 ? -29.181 -0.391 13.977 1.00 84.19 81 SER A N 1
ATOM 637 C CA . SER A 1 81 ? -30.417 -0.923 14.576 1.00 84.19 81 SER A CA 1
ATOM 638 C C . SER A 1 81 ? -30.707 -0.399 15.988 1.00 84.19 81 SER A C 1
ATOM 640 O O . SER A 1 81 ? -31.796 -0.633 16.515 1.00 84.19 81 SER A O 1
ATOM 642 N N . PHE A 1 82 ? -29.748 0.306 16.597 1.00 71.81 82 PHE A N 1
ATOM 643 C CA . PHE A 1 82 ? -29.882 0.916 17.923 1.00 71.81 82 PHE A CA 1
ATOM 644 C C . PHE A 1 82 ? -30.395 2.375 17.895 1.00 71.81 82 PHE A C 1
ATOM 646 O O . PHE A 1 82 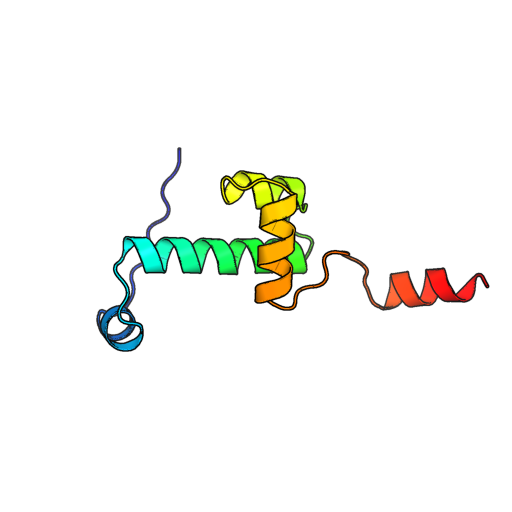? -30.365 3.028 18.942 1.00 71.81 82 PHE A O 1
ATOM 653 N N . GLU A 1 83 ? -30.877 2.876 16.747 1.00 52.22 83 GLU A N 1
ATOM 654 C CA . GLU A 1 83 ? -31.595 4.166 16.615 1.00 52.22 83 GLU A CA 1
ATOM 655 C C . GLU A 1 83 ? -33.113 4.067 16.853 1.00 52.22 83 GLU A C 1
ATOM 657 O O . GLU A 1 83 ? -33.769 3.141 16.319 1.00 52.22 83 GLU A O 1
#